Protein AF-A0A8C7WZ69-F1 (afdb_monomer_lite)

Secondary structure (DSSP, 8-state):
-GGGSTT-TTBPPPEEEEETTTEEEEEEEBPTTSS-HHHHHHHHHHHHH---TTSPPEEEEE-SSSPEEEEE--GGGG---

Organism: NCBI:txid183150

InterPro domains:
  IPR000719 Protein kinase domain [PS50011] (1-81)
  IPR001245 Serine-threonine/tyrosine-protein kinase, catalytic domain [PF07714] (20-74)
  IPR011009 Protein kinase-like domain superfamily [SSF56112] (17-74)
  IPR050198 Non-receptor tyrosine kinases involved in cell signaling [PTHR24418] (16-74)

pLDDT: mean 75.57, std 12.07, range [35.66, 88.88]

Foldseek 3Di:
DVQPQCPDPQKDHWDWDDDPNHAIKTKIWGDPPPDQLVVVVVVLVVQCPDDDPVDWRWDDWDSPPRIITITHDDPPNVPDD

Structure (mmCIF, N/CA/C/O backbone):
data_AF-A0A8C7WZ69-F1
#
_entry.id   AF-A0A8C7WZ69-F1
#
loop_
_atom_site.group_PDB
_atom_site.id
_atom_site.type_symbol
_atom_site.label_atom_id
_atom_site.label_alt_id
_atom_site.label_comp_id
_atom_site.label_asym_id
_atom_site.label_entity_id
_atom_site.label_seq_id
_atom_site.pdbx_PDB_ins_code
_atom_site.Cartn_x
_atom_site.Cartn_y
_atom_site.Cartn_z
_atom_site.occupancy
_atom_site.B_iso_or_equiv
_atom_site.auth_seq_id
_atom_site.auth_comp_id
_atom_site.auth_asym_id
_atom_site.auth_atom_id
_atom_site.pdbx_PDB_model_num
ATOM 1 N N . PHE A 1 1 ? 4.962 10.903 -2.932 1.00 57.03 1 PHE A N 1
ATOM 2 C CA . PHE A 1 1 ? 3.870 11.025 -1.921 1.00 57.03 1 PHE A CA 1
ATOM 3 C C . PHE A 1 1 ? 2.547 11.605 -2.412 1.00 57.03 1 PHE A C 1
ATOM 5 O O . PHE A 1 1 ? 1.519 11.239 -1.846 1.00 57.03 1 PHE A O 1
ATOM 12 N N . ARG A 1 2 ? 2.525 12.533 -3.387 1.00 59.66 2 ARG A N 1
ATOM 13 C CA . ARG A 1 2 ? 1.265 13.150 -3.857 1.00 59.66 2 ARG A CA 1
ATOM 14 C C . ARG A 1 2 ? 0.196 12.110 -4.223 1.00 59.66 2 ARG A C 1
ATOM 16 O O . ARG A 1 2 ? -0.950 12.319 -3.850 1.00 59.66 2 ARG A O 1
ATOM 23 N N . ALA A 1 3 ? 0.604 10.952 -4.749 1.00 59.38 3 ALA A N 1
ATOM 24 C CA . ALA A 1 3 ? -0.239 9.789 -5.036 1.00 59.38 3 ALA A CA 1
ATOM 25 C C . ALA A 1 3 ? -1.170 9.360 -3.874 1.00 59.38 3 ALA A C 1
ATOM 27 O O . ALA A 1 3 ? -2.281 8.866 -4.070 1.00 59.38 3 ALA A O 1
ATOM 28 N N . LEU A 1 4 ? -0.754 9.561 -2.624 1.00 62.06 4 LEU A N 1
ATOM 29 C CA . LEU A 1 4 ? -1.565 9.209 -1.460 1.00 62.06 4 LEU A CA 1
ATOM 30 C C . LEU A 1 4 ? -2.510 10.315 -0.999 1.00 62.06 4 LEU A C 1
ATOM 32 O O . LEU A 1 4 ? -3.422 10.027 -0.222 1.00 62.06 4 LEU A O 1
ATOM 36 N N . SER A 1 5 ? -2.385 11.522 -1.543 1.00 64.62 5 SER A N 1
ATOM 37 C CA . SER A 1 5 ? -3.391 12.568 -1.394 1.00 64.62 5 SER A CA 1
ATOM 38 C C . SER A 1 5 ? -4.715 12.120 -2.023 1.00 64.62 5 SER A C 1
ATOM 40 O O . SER A 1 5 ? -4.739 11.403 -3.025 1.00 64.62 5 SER A O 1
ATOM 42 N N . SER A 1 6 ? -5.843 12.494 -1.423 1.00 58.62 6 SER A N 1
ATOM 43 C CA . SER A 1 6 ? -7.190 12.141 -1.898 1.00 58.62 6 SER A CA 1
ATOM 44 C C . SER A 1 6 ? -7.594 12.834 -3.209 1.00 58.62 6 SER A C 1
ATOM 46 O O . SER A 1 6 ? -8.649 12.516 -3.745 1.00 58.62 6 SER A O 1
ATOM 48 N N . GLY A 1 7 ? -6.758 13.726 -3.752 1.00 63.50 7 GLY A N 1
ATOM 49 C CA . GLY A 1 7 ? -7.027 14.483 -4.981 1.00 63.50 7 GLY A CA 1
ATOM 50 C C . GLY A 1 7 ? -5.968 14.351 -6.077 1.00 63.50 7 GLY A C 1
ATOM 51 O O . GLY A 1 7 ? -5.916 15.205 -6.957 1.00 63.50 7 GLY A O 1
ATOM 52 N N . ASP A 1 8 ? -5.090 13.345 -6.026 1.00 68.88 8 ASP A N 1
ATOM 53 C CA . ASP A 1 8 ? -4.072 13.178 -7.067 1.00 68.88 8 ASP A CA 1
ATOM 54 C C . ASP A 1 8 ? -4.676 12.565 -8.352 1.00 68.88 8 ASP A C 1
ATOM 56 O O . ASP A 1 8 ? -5.141 11.425 -8.313 1.00 68.88 8 ASP A O 1
ATOM 60 N N . PRO A 1 9 ? -4.654 13.266 -9.506 1.00 69.94 9 PRO A N 1
ATOM 61 C CA . PRO A 1 9 ? -5.219 12.767 -10.767 1.00 69.94 9 PRO A CA 1
ATOM 62 C C . PRO A 1 9 ? -4.472 11.553 -11.348 1.00 69.94 9 PRO A C 1
ATOM 64 O O . PRO A 1 9 ? -4.975 10.877 -12.262 1.00 69.94 9 PRO A O 1
ATOM 67 N N . SER A 1 10 ? -3.266 11.291 -10.846 1.00 71.56 10 SER A N 1
ATOM 68 C CA . SER A 1 10 ? -2.443 10.149 -11.229 1.00 71.56 10 SER A CA 1
ATOM 69 C C . SER A 1 10 ? -2.784 8.862 -10.468 1.00 71.56 10 SER A C 1
ATOM 71 O O . SER A 1 10 ? -2.367 7.772 -10.871 1.00 71.56 10 SER A O 1
ATOM 73 N N . VAL A 1 11 ? -3.625 8.963 -9.432 1.00 72.62 11 VAL A N 1
ATOM 74 C CA . VAL A 1 11 ? -4.121 7.830 -8.652 1.00 72.62 11 VAL A CA 1
ATOM 75 C C . VAL A 1 11 ? -5.611 7.615 -8.874 1.00 72.62 11 VAL A C 1
ATOM 77 O O . VAL A 1 11 ? -6.422 8.537 -8.855 1.00 72.62 11 VAL A O 1
ATOM 80 N N . CYS A 1 12 ? -5.978 6.358 -9.097 1.00 70.62 12 CYS A N 1
ATOM 81 C CA . CYS A 1 12 ? -7.366 5.938 -9.195 1.00 70.62 12 CYS A CA 1
ATOM 82 C C . CYS A 1 12 ? -8.035 5.939 -7.814 1.00 70.62 12 CYS A C 1
ATOM 84 O O . CYS A 1 12 ? -7.378 5.764 -6.784 1.00 70.62 12 CYS A O 1
ATOM 86 N N . VAL A 1 13 ? -9.360 6.107 -7.803 1.00 71.62 13 VAL A N 1
ATOM 87 C CA . VAL A 1 13 ? -10.172 6.142 -6.577 1.00 71.62 13 VAL A CA 1
ATOM 88 C C . VAL A 1 13 ? -9.847 4.955 -5.654 1.00 71.62 13 VAL A C 1
ATOM 90 O O . VAL A 1 13 ? -9.778 3.820 -6.133 1.00 71.62 13 VAL A O 1
ATOM 93 N N . PRO A 1 14 ? -9.613 5.185 -4.346 1.00 75.69 14 PRO A N 1
ATOM 94 C CA . PRO A 1 14 ? -9.293 4.104 -3.425 1.00 75.69 14 PRO A CA 1
ATOM 95 C C . PRO A 1 14 ? -10.490 3.164 -3.278 1.00 75.69 14 PRO A C 1
ATOM 97 O O . PRO A 1 14 ? -11.592 3.595 -2.934 1.00 75.69 14 PRO A O 1
ATOM 100 N N . ALA A 1 15 ? -10.258 1.872 -3.493 1.00 79.38 15 ALA A N 1
ATOM 101 C CA . ALA A 1 15 ? -11.239 0.835 -3.218 1.00 79.38 15 ALA A CA 1
ATOM 102 C C . ALA A 1 15 ? -11.124 0.385 -1.749 1.00 79.38 15 ALA A C 1
ATOM 104 O O . ALA A 1 15 ? -10.005 0.182 -1.260 1.00 79.38 15 ALA A O 1
ATOM 105 N N . PRO A 1 16 ? -12.244 0.218 -1.022 1.00 82.38 16 PRO A N 1
ATOM 106 C CA . PRO A 1 16 ? -12.213 -0.415 0.287 1.00 82.38 16 PRO A CA 1
ATOM 107 C C . PRO A 1 16 ? -11.832 -1.891 0.129 1.00 82.38 16 PRO A C 1
ATOM 109 O O . PRO A 1 16 ? -12.395 -2.609 -0.696 1.00 82.38 16 PRO A O 1
ATOM 112 N N . GLY A 1 17 ? -10.880 -2.344 0.935 1.00 85.88 17 GLY A N 1
ATOM 113 C CA . GLY A 1 17 ? -10.409 -3.721 0.970 1.00 85.88 17 GLY A CA 1
ATOM 114 C C . GLY A 1 17 ? -10.311 -4.239 2.399 1.00 85.88 17 GLY A C 1
ATOM 115 O O . GLY A 1 17 ? -10.371 -3.483 3.371 1.00 85.88 17 GLY A O 1
ATOM 116 N N . THR A 1 18 ? -10.150 -5.552 2.532 1.00 86.12 18 THR A N 1
ATOM 117 C CA . THR A 1 18 ? -9.833 -6.191 3.812 1.00 86.12 18 THR A CA 1
ATOM 118 C C . THR A 1 18 ? -8.512 -6.928 3.663 1.00 86.12 18 THR A C 1
ATOM 120 O O . THR A 1 18 ? -8.396 -7.844 2.852 1.00 86.12 18 THR A O 1
ATOM 123 N N . TRP A 1 19 ? -7.511 -6.517 4.434 1.00 82.62 19 TRP A N 1
ATOM 124 C CA . TRP A 1 19 ? -6.217 -7.177 4.516 1.00 82.62 19 TRP A CA 1
ATOM 125 C C . TRP A 1 19 ? -6.244 -8.220 5.630 1.00 82.62 19 TRP A C 1
ATOM 127 O O . TRP A 1 19 ? -6.720 -7.952 6.736 1.00 82.62 19 TRP A O 1
ATOM 137 N N . ASN A 1 20 ? -5.748 -9.424 5.334 1.00 83.31 20 ASN A N 1
ATOM 138 C CA . ASN A 1 20 ? -5.667 -10.539 6.284 1.00 83.31 20 ASN A CA 1
ATOM 139 C C . ASN A 1 20 ? -6.999 -1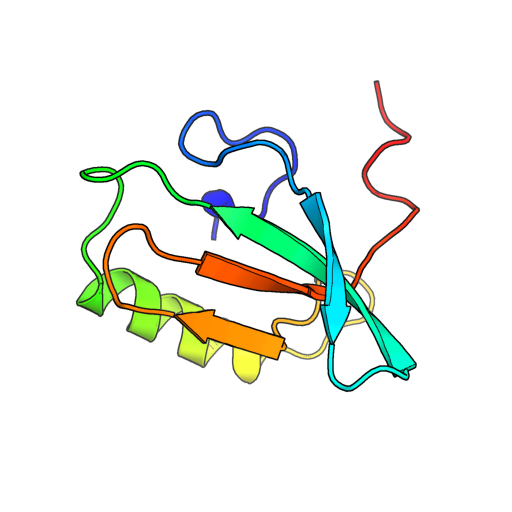0.853 7.013 1.00 83.31 20 ASN A C 1
ATOM 141 O O . ASN A 1 20 ? -7.011 -11.210 8.190 1.00 83.31 20 ASN A O 1
ATOM 145 N N . GLY A 1 21 ? -8.140 -10.620 6.347 1.00 82.81 21 GLY A N 1
ATOM 146 C CA . GLY A 1 21 ? -9.493 -10.879 6.866 1.00 82.81 21 GLY A CA 1
ATOM 147 C C . GLY A 1 21 ? -9.953 -10.023 8.056 1.00 82.81 21 GLY A C 1
ATOM 148 O O . GLY A 1 21 ? -11.098 -10.145 8.478 1.00 82.81 21 GLY A O 1
ATOM 149 N N . THR A 1 22 ? -9.096 -9.157 8.596 1.00 86.12 22 THR A N 1
ATOM 150 C CA . THR A 1 22 ? -9.320 -8.471 9.883 1.00 86.12 22 THR A CA 1
ATOM 151 C C . THR A 1 22 ? -9.087 -6.965 9.812 1.00 86.12 22 THR A C 1
ATOM 153 O O . THR A 1 22 ? -9.757 -6.206 10.512 1.00 86.12 22 THR A O 1
ATOM 156 N N . THR A 1 23 ? -8.188 -6.503 8.942 1.00 86.19 23 THR A N 1
ATOM 157 C CA . THR A 1 23 ? -7.801 -5.091 8.853 1.00 86.19 23 THR A CA 1
ATOM 158 C C . THR A 1 23 ? -8.474 -4.425 7.660 1.00 86.19 23 THR A C 1
ATOM 160 O O . THR A 1 23 ? -8.299 -4.853 6.521 1.00 86.19 23 THR A O 1
ATOM 163 N N . LYS A 1 24 ? -9.226 -3.345 7.891 1.00 86.69 24 LYS A N 1
ATOM 164 C CA . LYS A 1 24 ? -9.767 -2.523 6.800 1.00 86.69 24 LYS A CA 1
ATOM 165 C C . LYS A 1 24 ? -8.647 -1.709 6.161 1.00 86.69 24 LYS A C 1
ATOM 167 O O . LYS A 1 24 ? -7.938 -0.978 6.850 1.00 86.69 24 LYS A O 1
ATOM 172 N N . VAL A 1 25 ? -8.527 -1.806 4.845 1.00 88.88 25 VAL A N 1
ATOM 173 C CA . VAL A 1 25 ? -7.493 -1.117 4.068 1.00 88.88 25 VAL A CA 1
ATOM 174 C C . VAL A 1 25 ? -8.106 -0.326 2.925 1.00 88.88 25 VAL A C 1
ATOM 176 O O . VAL A 1 25 ? -9.187 -0.647 2.432 1.00 88.88 25 VAL A O 1
ATOM 179 N N . ALA A 1 26 ? -7.414 0.724 2.507 1.00 87.12 26 ALA A N 1
ATOM 180 C CA . ALA A 1 26 ? -7.683 1.417 1.260 1.00 87.12 26 ALA A CA 1
ATOM 181 C C . ALA A 1 26 ? -6.654 0.955 0.228 1.00 87.12 26 ALA A C 1
ATOM 183 O O . ALA A 1 26 ? -5.448 1.046 0.467 1.00 87.12 26 ALA A O 1
ATOM 184 N N . VAL A 1 27 ? -7.131 0.456 -0.912 1.00 86.44 27 VAL A N 1
ATOM 185 C CA . VAL A 1 27 ? -6.272 0.055 -2.028 1.00 86.44 27 VAL A CA 1
ATOM 186 C C . VAL A 1 27 ? -6.361 1.119 -3.109 1.00 86.44 27 VAL A C 1
ATOM 188 O O . VAL A 1 27 ? -7.419 1.338 -3.698 1.00 86.44 27 VAL A O 1
ATOM 191 N N . LYS A 1 28 ? -5.245 1.799 -3.355 1.00 84.88 28 LYS A N 1
ATOM 192 C CA . LYS A 1 28 ? -5.086 2.774 -4.436 1.00 84.88 28 LYS A CA 1
ATOM 193 C C . LYS A 1 28 ? -4.326 2.128 -5.583 1.00 84.88 28 LYS A C 1
ATOM 195 O O . LYS A 1 28 ? -3.371 1.394 -5.354 1.00 84.88 28 LYS A O 1
ATOM 200 N N . THR A 1 29 ? -4.748 2.421 -6.807 1.00 84.56 29 THR A N 1
ATOM 201 C CA . THR A 1 29 ? -4.061 1.956 -8.020 1.00 84.56 29 THR A CA 1
ATOM 202 C C . THR A 1 29 ? -3.467 3.162 -8.731 1.00 84.56 29 THR A C 1
ATOM 204 O O . THR A 1 29 ? -4.170 4.151 -8.952 1.00 84.56 29 THR A O 1
ATOM 207 N N . LEU A 1 30 ? -2.183 3.103 -9.063 1.00 80.88 30 LEU A N 1
ATOM 208 C CA . LEU A 1 30 ? -1.497 4.140 -9.833 1.00 80.88 30 LEU A CA 1
ATOM 209 C C . LEU A 1 30 ? -1.677 3.893 -11.331 1.00 80.88 30 LEU A C 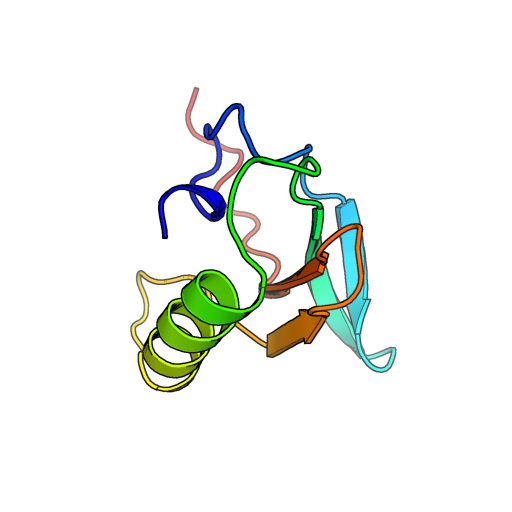1
ATOM 211 O O . LEU A 1 30 ? -1.637 2.751 -11.792 1.00 80.88 30 LEU A O 1
ATOM 215 N N . LYS A 1 31 ? -1.855 4.968 -12.104 1.00 79.00 31 LYS A N 1
ATOM 216 C CA . LYS A 1 31 ? -1.878 4.855 -13.566 1.00 79.00 31 LYS A CA 1
ATOM 217 C C . LYS A 1 31 ? -0.479 4.507 -14.093 1.00 79.00 31 LYS A C 1
ATOM 219 O O . LYS A 1 31 ? 0.489 5.150 -13.663 1.00 79.00 31 LYS A O 1
ATOM 224 N N . PRO A 1 32 ? -0.371 3.566 -15.048 1.00 74.94 32 PRO A N 1
ATOM 225 C CA . PRO A 1 32 ? 0.902 3.243 -15.687 1.00 74.94 32 PRO A CA 1
ATOM 226 C C . PRO A 1 32 ? 1.501 4.495 -16.342 1.00 74.94 32 PRO A C 1
ATOM 228 O O . PRO A 1 32 ? 0.774 5.339 -16.871 1.00 74.94 32 PRO A O 1
ATOM 231 N N . GLY A 1 33 ? 2.823 4.646 -16.254 1.00 74.69 33 GLY A N 1
ATOM 232 C CA . GLY A 1 33 ? 3.548 5.815 -16.772 1.00 74.69 33 GLY A CA 1
ATOM 233 C C . GLY A 1 33 ? 3.550 7.062 -15.875 1.00 74.69 33 GLY A C 1
ATOM 234 O O . GLY A 1 33 ? 4.147 8.066 -16.251 1.00 74.69 33 GLY A O 1
ATOM 235 N N . THR A 1 34 ? 2.929 7.020 -14.689 1.00 71.50 34 THR A N 1
ATOM 236 C CA . THR A 1 34 ? 2.999 8.131 -13.715 1.00 71.50 34 THR A CA 1
ATOM 237 C C . THR A 1 34 ? 4.362 8.210 -13.025 1.00 71.50 34 THR A C 1
ATOM 239 O O . THR A 1 34 ? 4.902 9.296 -12.827 1.00 71.50 34 THR A O 1
ATOM 242 N N . MET A 1 35 ? 4.890 7.061 -12.597 1.00 73.50 35 MET A N 1
ATOM 243 C CA . MET A 1 35 ? 6.103 6.954 -11.788 1.00 73.50 35 MET A CA 1
ATOM 244 C C . MET A 1 35 ? 6.753 5.591 -12.032 1.00 73.50 35 MET A C 1
ATOM 246 O O . MET A 1 35 ? 6.050 4.598 -12.215 1.00 73.50 35 MET A O 1
ATOM 250 N N . SER A 1 36 ? 8.086 5.543 -12.037 1.00 79.94 36 SER A N 1
ATOM 251 C CA . SER A 1 36 ? 8.830 4.288 -12.133 1.00 79.94 36 SER A CA 1
ATOM 252 C C . SER A 1 36 ? 8.698 3.476 -10.832 1.00 79.94 36 SER A C 1
ATOM 254 O O . SER A 1 36 ? 8.686 4.058 -9.742 1.00 79.94 36 SER A O 1
ATOM 256 N N . PRO A 1 37 ? 8.648 2.132 -10.906 1.00 78.75 37 PRO A N 1
ATOM 257 C CA . PRO A 1 37 ? 8.571 1.279 -9.719 1.00 78.75 37 PRO A CA 1
ATOM 258 C C . PRO A 1 37 ? 9.713 1.524 -8.725 1.00 78.75 37 PRO A C 1
ATOM 260 O O . PRO A 1 37 ? 9.499 1.468 -7.520 1.00 78.75 37 PRO A O 1
ATOM 263 N N . GLU A 1 38 ? 10.912 1.834 -9.221 1.00 83.31 38 GLU A N 1
ATOM 264 C CA . GLU A 1 38 ? 12.100 2.091 -8.402 1.00 83.31 38 GLU A CA 1
ATOM 265 C C . GLU A 1 38 ? 11.952 3.357 -7.546 1.00 83.31 38 GLU A C 1
ATOM 267 O O . GLU A 1 38 ? 12.085 3.293 -6.324 1.00 83.31 38 GLU A O 1
ATOM 272 N N . SER A 1 39 ? 11.572 4.488 -8.155 1.00 82.38 39 SER A N 1
ATOM 273 C CA . SER A 1 39 ? 11.314 5.730 -7.413 1.00 82.38 39 SER A CA 1
ATOM 274 C C . SER A 1 39 ? 10.141 5.577 -6.447 1.00 82.38 39 SER A C 1
ATOM 276 O O . SER A 1 39 ? 10.164 6.125 -5.347 1.00 82.38 39 SER A O 1
ATOM 278 N N . PHE A 1 40 ? 9.128 4.796 -6.827 1.00 81.00 40 PHE A N 1
ATOM 279 C CA . PHE A 1 40 ? 7.997 4.516 -5.952 1.00 81.00 40 PHE A CA 1
ATOM 280 C C . PHE A 1 40 ? 8.398 3.685 -4.726 1.00 81.00 40 PHE A C 1
ATOM 282 O O . PHE A 1 40 ? 7.968 3.985 -3.613 1.00 81.00 40 PHE A O 1
ATOM 289 N N . LEU A 1 41 ? 9.233 2.658 -4.908 1.00 82.31 41 LEU A N 1
ATOM 290 C CA . LEU A 1 41 ? 9.742 1.834 -3.812 1.00 82.31 41 LEU A CA 1
ATOM 291 C C . LEU A 1 41 ? 10.587 2.655 -2.837 1.00 82.31 41 LEU A C 1
ATOM 293 O O . LEU A 1 41 ? 10.428 2.484 -1.629 1.00 82.31 41 LEU A O 1
ATOM 297 N N . GLU A 1 42 ? 11.429 3.562 -3.334 1.00 84.88 42 GLU A N 1
ATOM 298 C CA . GLU A 1 42 ? 12.216 4.463 -2.486 1.00 84.88 42 GLU A CA 1
ATOM 299 C C . GLU A 1 42 ? 11.306 5.341 -1.610 1.00 84.88 42 GLU A C 1
ATOM 301 O O . GLU A 1 42 ? 11.446 5.362 -0.383 1.00 84.88 42 GLU A O 1
ATOM 306 N N . GLU A 1 43 ? 10.291 5.977 -2.206 1.00 79.69 43 GLU A N 1
ATOM 307 C CA . GLU A 1 43 ? 9.303 6.753 -1.447 1.00 79.69 43 GLU A CA 1
ATOM 308 C C . GLU A 1 43 ? 8.518 5.881 -0.450 1.00 79.69 43 GLU A C 1
ATOM 310 O O . GLU A 1 43 ? 8.266 6.291 0.688 1.00 79.69 43 GLU A O 1
ATOM 315 N N . ALA A 1 44 ? 8.144 4.663 -0.849 1.00 83.00 44 ALA A N 1
ATOM 316 C CA . ALA A 1 44 ? 7.410 3.726 -0.008 1.00 83.00 44 ALA A CA 1
ATOM 317 C C . ALA A 1 44 ? 8.228 3.270 1.209 1.00 83.00 44 ALA A C 1
ATOM 319 O O . ALA A 1 44 ? 7.674 3.133 2.302 1.00 83.00 44 ALA A O 1
ATOM 320 N N . GLN A 1 45 ? 9.541 3.064 1.057 1.00 82.88 45 GLN A N 1
ATOM 321 C CA . GLN A 1 45 ? 10.432 2.747 2.179 1.00 82.88 45 GLN A CA 1
ATOM 322 C C . GLN A 1 45 ? 10.482 3.891 3.192 1.00 82.88 45 GLN A C 1
ATOM 324 O O . GLN A 1 45 ? 10.443 3.648 4.400 1.00 82.88 45 GLN A O 1
ATOM 329 N N . ILE A 1 46 ? 10.508 5.139 2.721 1.00 83.38 46 ILE A N 1
ATOM 330 C CA . ILE A 1 46 ? 10.452 6.313 3.598 1.00 83.38 46 ILE A CA 1
ATOM 331 C C . ILE A 1 46 ? 9.121 6.322 4.364 1.00 83.38 46 ILE A C 1
ATOM 333 O O . ILE A 1 46 ? 9.113 6.449 5.586 1.00 83.38 46 ILE A O 1
ATOM 337 N N . MET A 1 47 ? 7.996 6.095 3.679 1.00 77.19 47 MET A N 1
ATOM 338 C CA . MET A 1 47 ? 6.667 6.035 4.307 1.00 77.19 47 MET A CA 1
ATOM 339 C C . MET A 1 47 ? 6.509 4.939 5.335 1.00 77.19 47 MET A C 1
ATOM 341 O O . MET A 1 47 ? 5.888 5.155 6.371 1.00 77.19 47 MET A O 1
ATOM 345 N N . LYS A 1 48 ? 7.059 3.762 5.049 1.00 78.81 48 LYS A N 1
ATOM 346 C CA . LYS A 1 48 ? 6.966 2.618 5.949 1.00 78.81 48 LYS A CA 1
ATOM 347 C C . LYS A 1 48 ? 7.621 2.907 7.303 1.00 78.81 48 LYS A C 1
ATOM 349 O O . LYS A 1 48 ? 7.180 2.372 8.314 1.00 78.81 48 LYS A O 1
ATOM 354 N N . ASN A 1 49 ? 8.634 3.774 7.314 1.00 79.31 49 ASN A N 1
ATOM 355 C CA . ASN A 1 49 ? 9.350 4.190 8.518 1.00 79.31 49 ASN A CA 1
ATOM 356 C C . ASN A 1 49 ? 8.764 5.449 9.186 1.00 79.31 49 ASN A C 1
ATOM 358 O O . ASN A 1 49 ? 9.151 5.776 10.306 1.00 79.31 49 ASN A O 1
ATOM 362 N N . LEU A 1 50 ? 7.832 6.155 8.537 1.00 73.62 50 LEU A N 1
ATOM 363 C CA . LEU A 1 50 ? 7.182 7.342 9.092 1.00 73.62 50 LEU A CA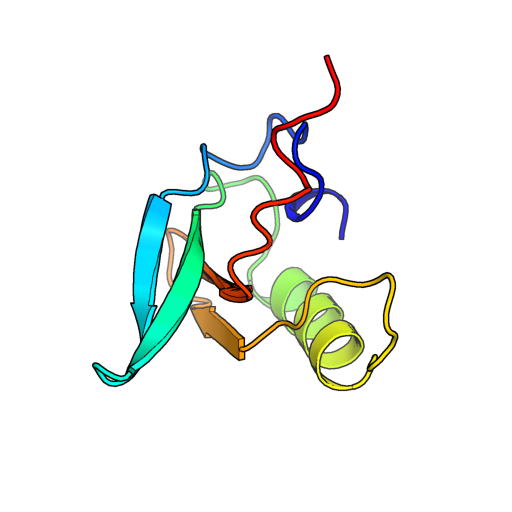 1
ATOM 364 C C . LEU A 1 50 ? 5.886 6.953 9.807 1.00 73.62 50 LEU A C 1
ATOM 366 O O . LEU A 1 50 ? 4.847 6.748 9.184 1.00 73.62 50 LEU A O 1
ATOM 370 N N . HIS A 1 51 ? 5.940 6.900 11.136 1.00 73.56 51 HIS A N 1
ATOM 371 C CA . HIS A 1 51 ? 4.766 6.711 11.981 1.00 73.56 51 HIS A CA 1
ATOM 372 C C . HIS A 1 51 ? 4.376 8.046 12.623 1.00 73.56 51 HIS A C 1
ATOM 374 O O . HIS A 1 51 ? 5.136 8.611 13.408 1.00 73.56 51 HIS A O 1
ATOM 380 N N . HIS A 1 52 ? 3.214 8.583 12.253 1.00 76.94 52 HIS A N 1
ATOM 381 C CA . HIS A 1 52 ? 2.689 9.825 12.817 1.00 76.94 52 HIS A CA 1
ATOM 382 C C . HIS A 1 52 ? 1.161 9.816 12.747 1.00 76.94 52 HIS A C 1
ATOM 384 O O . HIS A 1 52 ? 0.608 9.526 11.692 1.00 76.94 52 HIS A O 1
ATOM 390 N N . ASP A 1 53 ? 0.480 10.269 13.805 1.00 71.00 53 ASP A N 1
ATOM 391 C CA . ASP A 1 53 ? -0.996 10.313 13.912 1.00 71.00 53 ASP A CA 1
ATOM 392 C C . ASP A 1 53 ? -1.730 11.084 12.795 1.00 71.00 53 ASP A C 1
ATOM 394 O O . ASP A 1 53 ? -2.951 11.024 12.680 1.00 71.00 53 ASP A O 1
ATOM 398 N N . LYS A 1 54 ? -1.004 11.859 11.982 1.00 72.62 54 LYS A N 1
ATOM 399 C CA . LYS A 1 54 ? -1.552 12.684 10.894 1.00 72.62 54 LYS A CA 1
ATOM 400 C C . LYS A 1 54 ? -1.220 12.132 9.508 1.00 72.62 54 LYS A C 1
ATOM 402 O O . LYS A 1 54 ? -1.614 12.732 8.510 1.00 72.62 54 LYS A O 1
ATOM 407 N N . LEU A 1 55 ? -0.465 11.037 9.438 1.00 72.56 55 LEU A N 1
ATOM 408 C CA . LEU A 1 55 ? -0.052 10.400 8.197 1.00 72.56 55 LEU A CA 1
ATOM 409 C C . LEU A 1 55 ? -0.760 9.057 8.057 1.00 72.56 55 LEU A C 1
ATOM 411 O O . LEU A 1 55 ? -0.936 8.320 9.021 1.00 72.56 55 LEU A O 1
ATOM 415 N N . VAL A 1 56 ? -1.163 8.739 6.831 1.00 78.00 56 VAL A N 1
ATOM 416 C CA . VAL A 1 56 ? -1.728 7.427 6.520 1.00 78.00 56 VAL A CA 1
ATOM 417 C C . VAL A 1 56 ? -0.637 6.364 6.628 1.00 78.00 56 VAL A C 1
ATOM 419 O O . VAL A 1 56 ? 0.423 6.491 6.011 1.00 78.00 56 VAL A O 1
ATOM 422 N N . GLN A 1 57 ? -0.899 5.308 7.398 1.00 82.25 57 GLN A N 1
ATOM 423 C CA . GLN A 1 57 ? 0.019 4.181 7.517 1.00 82.25 57 GLN A CA 1
ATOM 424 C C . GLN A 1 57 ? 0.034 3.395 6.199 1.00 82.25 57 GLN A C 1
ATOM 426 O O . GLN A 1 57 ? -1.009 2.948 5.710 1.00 82.25 57 GLN A O 1
ATOM 431 N N . LEU A 1 58 ? 1.223 3.209 5.628 1.00 86.31 58 LEU A N 1
ATOM 432 C CA . LEU A 1 58 ? 1.438 2.332 4.482 1.00 86.31 58 LEU A CA 1
ATOM 433 C C . LEU A 1 58 ? 1.645 0.893 4.972 1.00 86.31 58 LEU A C 1
ATOM 435 O O . LEU A 1 58 ? 2.575 0.632 5.735 1.00 86.31 58 LEU A O 1
ATOM 439 N N . TYR A 1 59 ? 0.800 -0.040 4.527 1.00 86.38 59 TYR A N 1
ATOM 440 C CA . TYR A 1 59 ? 0.935 -1.462 4.861 1.00 86.38 59 TYR A CA 1
ATOM 441 C C . TYR A 1 59 ? 1.819 -2.194 3.860 1.00 86.38 59 TYR A C 1
ATOM 443 O O . TYR A 1 59 ? 2.773 -2.874 4.243 1.00 86.38 59 TYR A O 1
ATOM 451 N N . ALA A 1 60 ? 1.495 -2.062 2.575 1.00 86.50 60 ALA A N 1
ATOM 452 C CA . ALA A 1 60 ? 2.175 -2.775 1.508 1.00 86.50 60 ALA A CA 1
ATOM 453 C C . ALA A 1 60 ? 2.125 -1.991 0.198 1.00 86.50 60 ALA A C 1
ATOM 455 O O . ALA A 1 60 ? 1.228 -1.181 -0.043 1.00 86.50 60 ALA A O 1
ATOM 456 N N . VAL A 1 61 ? 3.098 -2.281 -0.657 1.00 86.00 61 VAL A N 1
ATOM 457 C CA . VAL A 1 61 ? 3.171 -1.799 -2.030 1.00 86.00 61 VAL A CA 1
ATOM 458 C C . VAL A 1 61 ? 3.437 -2.974 -2.950 1.00 86.00 61 VAL A C 1
ATOM 460 O O . VAL A 1 61 ? 4.227 -3.854 -2.613 1.00 86.00 61 VAL A O 1
ATOM 463 N N . VAL A 1 62 ? 2.774 -2.981 -4.098 1.00 86.00 62 VAL A N 1
ATOM 464 C CA . VAL A 1 62 ? 3.023 -3.938 -5.175 1.00 86.00 62 VAL A CA 1
ATOM 465 C C . VAL A 1 62 ? 3.680 -3.164 -6.302 1.00 86.00 62 VAL A C 1
ATOM 467 O O . VAL A 1 62 ? 3.072 -2.253 -6.855 1.00 86.00 62 VAL A O 1
ATOM 470 N N . SER A 1 63 ? 4.933 -3.496 -6.601 1.00 80.31 63 SER A N 1
ATOM 471 C CA . SER A 1 63 ? 5.735 -2.833 -7.635 1.00 80.31 63 SER A CA 1
ATOM 472 C C . SER A 1 63 ? 5.511 -3.394 -9.044 1.00 80.31 63 SER A C 1
ATOM 474 O O . SER A 1 63 ? 6.136 -2.914 -9.983 1.00 80.31 63 SER A O 1
ATOM 476 N N . GLU A 1 64 ? 4.655 -4.406 -9.199 1.00 80.62 64 GLU A N 1
ATOM 477 C CA . GLU A 1 64 ? 4.220 -4.906 -10.507 1.00 80.62 64 GLU A CA 1
ATOM 478 C C . GLU A 1 64 ? 3.147 -3.984 -11.093 1.00 80.62 64 GLU A C 1
ATOM 480 O O . GLU A 1 64 ? 2.281 -3.504 -10.364 1.00 80.62 64 GLU A O 1
ATOM 485 N N . GLU A 1 65 ? 3.204 -3.714 -12.399 1.00 77.81 65 GLU A N 1
ATOM 486 C CA . GLU A 1 65 ? 2.210 -2.864 -13.052 1.00 77.81 65 GLU A CA 1
ATOM 487 C C . GLU A 1 65 ? 0.875 -3.608 -13.259 1.00 77.81 65 GLU A C 1
ATOM 489 O O . GLU A 1 65 ? 0.868 -4.712 -13.808 1.00 77.81 65 GLU A O 1
ATOM 494 N N . PRO A 1 66 ? -0.269 -2.997 -12.893 1.00 77.88 66 PRO A N 1
ATOM 495 C CA . PRO A 1 66 ? -0.396 -1.653 -12.327 1.00 77.88 66 PRO A CA 1
ATOM 496 C C . PRO A 1 66 ? -0.031 -1.608 -10.834 1.00 77.88 66 PRO A C 1
ATOM 498 O O . PRO A 1 66 ? -0.460 -2.450 -10.055 1.00 77.88 66 PRO A O 1
ATOM 501 N N . ILE A 1 67 ? 0.722 -0.579 -10.429 1.00 84.62 67 ILE A N 1
ATOM 502 C CA . ILE A 1 67 ? 1.225 -0.445 -9.055 1.00 84.62 67 ILE A CA 1
ATOM 503 C C . ILE A 1 67 ? 0.053 -0.291 -8.077 1.00 84.62 67 ILE A C 1
ATOM 505 O O . ILE A 1 67 ? -0.779 0.617 -8.217 1.00 84.62 67 ILE A O 1
ATOM 509 N N . TYR A 1 68 ? 0.036 -1.136 -7.044 1.00 85.88 68 TYR A N 1
ATOM 510 C CA . TYR A 1 68 ? -0.954 -1.084 -5.969 1.00 85.88 68 TYR A CA 1
ATOM 511 C C . TYR A 1 68 ? -0.351 -0.550 -4.677 1.00 85.88 68 TYR A C 1
ATOM 513 O O . TYR A 1 68 ? 0.741 -0.941 -4.259 1.00 85.88 68 TYR A O 1
ATOM 521 N N . ILE A 1 69 ? -1.114 0.307 -4.006 1.00 86.31 69 ILE A N 1
ATOM 522 C CA . ILE A 1 69 ? -0.758 0.892 -2.719 1.00 86.31 69 ILE A CA 1
ATOM 523 C C . ILE A 1 69 ? -1.817 0.496 -1.703 1.00 86.31 6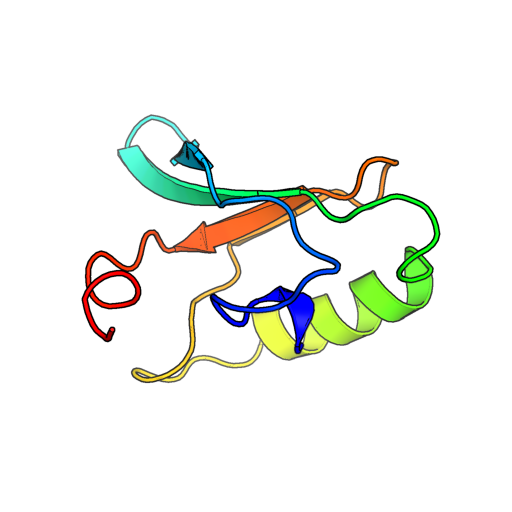9 ILE A C 1
ATOM 525 O O . ILE A 1 69 ? -2.987 0.853 -1.854 1.00 86.31 69 ILE A O 1
ATOM 529 N N . VAL A 1 70 ? -1.407 -0.231 -0.669 1.00 87.00 70 VAL A N 1
ATOM 530 C CA . VAL A 1 70 ? -2.282 -0.672 0.415 1.00 87.00 70 VAL A CA 1
ATOM 531 C C . VAL A 1 70 ? -1.978 0.172 1.642 1.00 87.00 70 VAL A C 1
ATOM 533 O O . VAL A 1 70 ? -0.909 0.052 2.242 1.00 87.00 70 VAL A O 1
ATOM 536 N N . THR A 1 71 ? -2.923 1.021 2.026 1.00 86.06 71 THR A N 1
ATOM 537 C CA . THR A 1 71 ? -2.810 1.881 3.209 1.00 86.06 71 THR A CA 1
ATOM 538 C C . THR A 1 71 ? -3.933 1.608 4.193 1.00 86.06 71 THR A C 1
ATOM 540 O O . THR A 1 71 ? -4.926 0.952 3.868 1.00 86.06 71 THR A O 1
ATOM 543 N N . GLU A 1 72 ? -3.810 2.153 5.398 1.00 84.25 72 GLU A N 1
ATOM 544 C CA . GLU A 1 72 ? -4.914 2.179 6.351 1.00 84.25 72 GLU A CA 1
ATOM 545 C C . GLU A 1 72 ? -6.162 2.842 5.756 1.00 84.25 72 GLU A C 1
ATOM 547 O O . GLU A 1 72 ? -6.093 3.841 5.029 1.00 84.25 72 GLU A O 1
ATOM 552 N N . TYR A 1 73 ? -7.321 2.255 6.056 1.00 78.56 73 TYR A N 1
ATOM 553 C CA . TYR A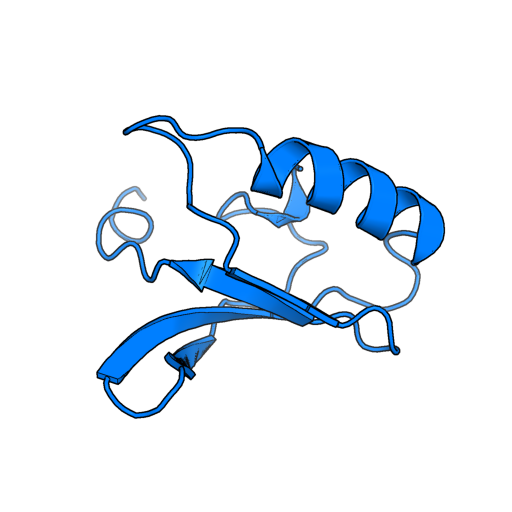 1 73 ? -8.604 2.833 5.700 1.00 78.56 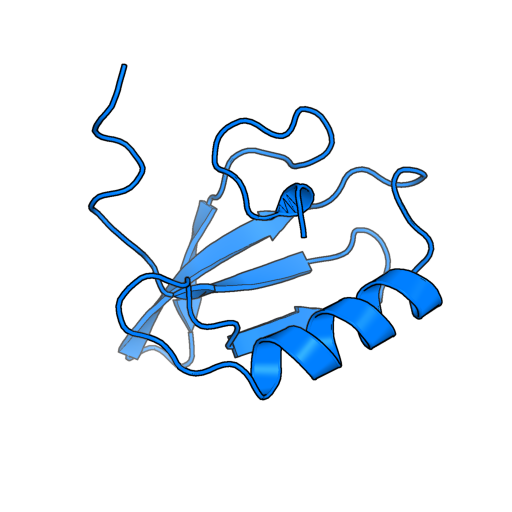73 TYR A CA 1
ATOM 554 C C . TYR A 1 73 ? -8.959 3.985 6.650 1.00 78.56 73 TYR A C 1
ATOM 556 O O . TYR A 1 73 ? -9.595 3.795 7.685 1.00 78.56 73 TYR A O 1
ATOM 564 N N . MET A 1 74 ? -8.577 5.203 6.273 1.00 70.62 74 MET A N 1
ATOM 565 C CA . MET A 1 74 ? -8.961 6.421 6.988 1.00 70.62 74 MET A CA 1
ATOM 566 C C . MET A 1 74 ? -10.351 6.898 6.541 1.00 70.62 74 MET A C 1
ATOM 568 O O . MET A 1 74 ? -10.499 7.552 5.509 1.00 70.62 74 MET A O 1
ATOM 572 N N . VAL A 1 75 ? -11.375 6.620 7.358 1.00 58.72 75 VAL A N 1
ATOM 573 C CA . VAL A 1 75 ? -12.764 7.109 7.175 1.00 58.72 75 VAL A CA 1
ATOM 574 C C . VAL A 1 75 ? -12.843 8.639 7.057 1.00 58.72 75 VAL A C 1
ATOM 576 O O . VAL A 1 75 ? -13.747 9.170 6.414 1.00 58.72 75 VAL A O 1
ATOM 579 N N . PHE A 1 76 ? -11.898 9.367 7.653 1.00 50.41 76 PHE A N 1
ATOM 580 C CA . PHE A 1 76 ? -11.978 10.822 7.783 1.00 50.41 76 PHE A CA 1
ATOM 581 C C . PHE A 1 76 ? -11.533 11.619 6.546 1.00 50.41 76 PHE A C 1
ATOM 583 O O . PHE A 1 76 ? -11.891 12.789 6.436 1.00 50.41 76 PHE A O 1
ATOM 590 N N . LEU A 1 77 ? -10.832 11.016 5.577 1.00 50.91 77 LEU A N 1
ATOM 591 C CA . LEU A 1 77 ? -10.289 11.750 4.418 1.00 50.91 77 LEU A CA 1
ATOM 592 C C . LEU A 1 77 ? -11.270 11.943 3.246 1.00 50.91 77 LEU A C 1
ATOM 594 O O . LEU A 1 77 ? -10.938 12.638 2.291 1.00 50.91 77 LEU A O 1
ATOM 598 N N . PHE A 1 78 ? -12.485 11.392 3.328 1.00 46.81 78 PHE A N 1
ATOM 599 C CA . PHE A 1 78 ? -13.553 11.602 2.336 1.00 46.81 78 PHE A CA 1
ATOM 600 C C . PHE A 1 78 ? -14.583 12.674 2.737 1.00 46.81 78 PHE A C 1
ATOM 602 O O . PHE A 1 78 ? -15.583 12.847 2.044 1.00 46.81 78 PHE A O 1
ATOM 609 N N . ARG A 1 79 ? -14.374 13.393 3.854 1.00 38.03 79 ARG A N 1
ATOM 610 C CA . ARG A 1 79 ? -15.358 14.354 4.395 1.00 38.03 79 ARG A CA 1
ATOM 611 C C . ARG A 1 79 ? -15.053 15.839 4.197 1.00 38.03 79 ARG A C 1
ATOM 613 O O . ARG A 1 79 ? -15.852 16.650 4.658 1.00 38.03 79 ARG A O 1
ATOM 620 N N . SER A 1 80 ? -13.998 16.213 3.484 1.00 35.66 80 SER A N 1
ATOM 621 C CA . SER A 1 80 ? -13.803 17.616 3.103 1.00 35.66 80 SER A CA 1
ATOM 622 C C . SER A 1 80 ? -13.926 17.778 1.596 1.00 35.66 80 SER A C 1
ATOM 624 O O . SER A 1 80 ? -13.009 17.464 0.841 1.00 35.66 80 SER A O 1
ATOM 626 N N . SER A 1 81 ? -15.139 18.203 1.231 1.00 38.41 81 SER A N 1
ATOM 627 C CA . SER A 1 81 ? -15.467 19.056 0.087 1.00 38.41 81 SER A CA 1
ATOM 628 C C . SER A 1 81 ? -14.494 20.218 -0.088 1.00 38.41 81 SER A C 1
ATOM 630 O O . SER A 1 81 ? -13.881 20.637 0.920 1.00 38.41 81 SER A O 1
#

Sequence (81 aa):
FRALSSGDPSVCVPAPGTWNGTTKVAVKTLKPGTMSPESFLEEAQIMKNLHHDKLVQLYAVVSEEPIYIVTEYMVFLFRSS

Radius of gyration: 12.19 Å; chains: 1; bounding box: 28×30×31 Å